Protein AF-A0A969F0J6-F1 (afdb_monomer_lite)

Secondary structure (DSSP, 8-state):
-HHHHHHHHHHHHHHHHHHHHHTTS--S---S--TT-SSTT-TTSBPTTT-PBPEEEEETTEEEEE-HHHHHTTBPPPPHHHHHHHGGGS--BGGGG-

Foldseek 3Di:
DVVVVVVVVVVVVVVVVQCVVQPPHDDPDDDPDDPPDQWVVQAQAAGPPHGQGWHKADDDPDIDIDDCCPPPVFFDDDHPVVCVVCPPNDDGGSVSPD

Sequence (98 aa):
ERLHRACIDTLEEWTARLRSAAGDAFPANVTAFHPQMGVHGKYRQPCPVCGAPVQRIVYAENEANYCARCQTGGRLLADRSLSRLLKDNWPKRLEDLE

Structure (mmCIF, N/CA/C/O backbone):
data_AF-A0A969F0J6-F1
#
_entry.id   AF-A0A969F0J6-F1
#
loop_
_atom_site.group_PDB
_atom_site.id
_atom_site.type_symbol
_atom_site.label_atom_id
_atom_site.label_alt_id
_atom_site.label_comp_id
_atom_site.label_asym_id
_atom_site.label_entity_id
_atom_site.label_seq_id
_atom_site.pdbx_PDB_ins_code
_atom_site.Cartn_x
_atom_site.Cartn_y
_atom_site.Cartn_z
_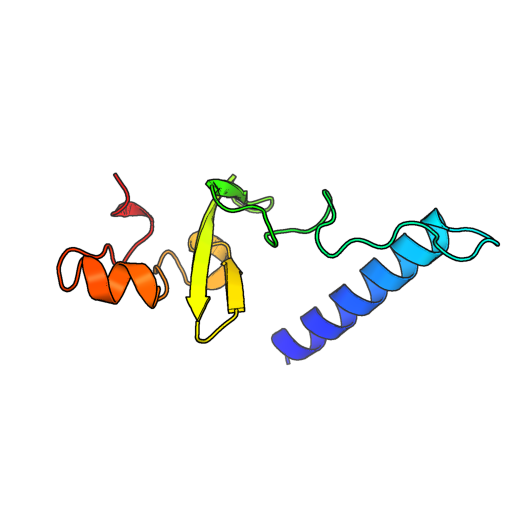atom_site.occupancy
_atom_site.B_iso_or_equiv
_atom_site.auth_seq_id
_atom_site.auth_comp_id
_atom_site.auth_asym_id
_atom_site.auth_atom_id
_atom_site.pdbx_PDB_model_num
ATOM 1 N N . GLU A 1 1 ? 6.894 -14.648 8.123 1.00 87.94 1 GLU A N 1
ATOM 2 C CA . GLU A 1 1 ? 7.185 -15.155 6.765 1.00 87.94 1 GL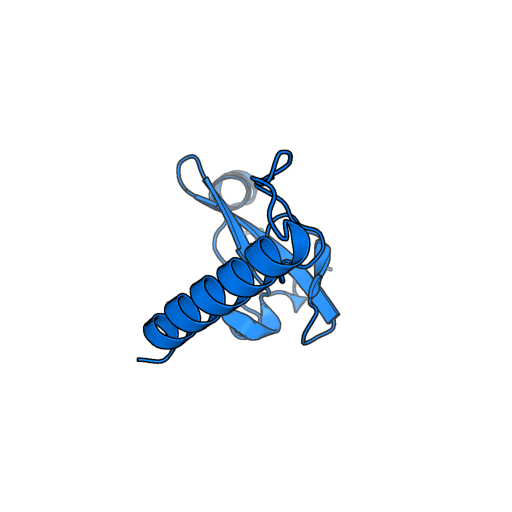U A CA 1
ATOM 3 C C . GLU A 1 1 ? 6.302 -14.552 5.669 1.00 87.94 1 GLU A C 1
ATOM 5 O O . GLU A 1 1 ? 6.850 -13.963 4.749 1.00 87.94 1 GLU A O 1
ATOM 10 N N . ARG A 1 2 ? 4.961 -14.584 5.782 1.00 95.88 2 ARG A N 1
ATOM 11 C CA . ARG A 1 2 ? 4.040 -14.085 4.732 1.00 95.88 2 ARG A CA 1
ATOM 12 C C . ARG A 1 2 ? 4.330 -12.663 4.221 1.00 95.88 2 ARG A C 1
ATOM 14 O O . ARG A 1 2 ? 4.359 -12.459 3.016 1.00 95.88 2 ARG A O 1
ATOM 21 N N . LEU A 1 3 ? 4.554 -11.693 5.117 1.00 96.19 3 LEU A N 1
ATOM 22 C CA . LEU A 1 3 ? 4.867 -10.309 4.718 1.00 96.19 3 LEU A CA 1
ATOM 23 C C . LEU A 1 3 ? 6.194 -10.225 3.954 1.00 96.19 3 LEU A C 1
ATOM 25 O O . LEU A 1 3 ? 6.253 -9.607 2.902 1.00 96.19 3 LEU A O 1
ATOM 29 N N . HIS A 1 4 ? 7.235 -10.881 4.468 1.00 97.88 4 HIS A N 1
ATOM 30 C CA . HIS A 1 4 ? 8.552 -10.912 3.836 1.00 97.88 4 HIS A CA 1
ATOM 31 C C . HIS A 1 4 ? 8.483 -11.492 2.418 1.00 97.88 4 HIS A C 1
ATOM 33 O O . HIS A 1 4 ? 8.989 -10.877 1.484 1.00 97.88 4 HIS A O 1
ATOM 39 N N . ARG A 1 5 ? 7.785 -12.624 2.244 1.00 98.3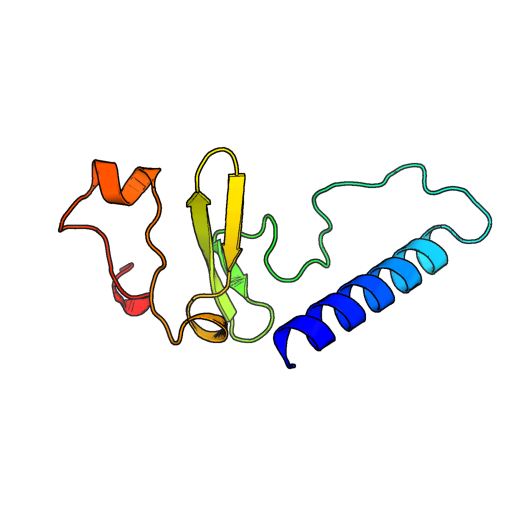8 5 ARG A N 1
ATOM 40 C CA . ARG A 1 5 ? 7.579 -13.226 0.923 1.00 98.38 5 ARG A CA 1
ATOM 41 C C . ARG A 1 5 ? 6.818 -12.288 -0.019 1.00 98.38 5 ARG A C 1
ATOM 43 O O . ARG A 1 5 ? 7.283 -12.067 -1.125 1.00 98.38 5 ARG A O 1
ATOM 50 N N . ALA A 1 6 ? 5.731 -11.666 0.444 1.00 96.81 6 ALA A N 1
ATOM 51 C CA . ALA A 1 6 ? 4.962 -10.721 -0.367 1.00 96.81 6 ALA A CA 1
ATOM 52 C C . ALA A 1 6 ? 5.787 -9.500 -0.816 1.00 96.81 6 ALA A C 1
ATOM 54 O O . ALA A 1 6 ? 5.615 -9.030 -1.940 1.00 96.81 6 ALA A O 1
ATOM 55 N N . CYS A 1 7 ? 6.690 -8.994 0.033 1.00 97.69 7 CYS A N 1
ATOM 56 C CA . CYS A 1 7 ? 7.610 -7.923 -0.351 1.00 97.69 7 CYS A CA 1
ATOM 57 C C . CYS A 1 7 ? 8.540 -8.363 -1.487 1.00 97.69 7 CYS A C 1
ATOM 59 O O . CYS A 1 7 ? 8.677 -7.631 -2.465 1.00 97.69 7 CYS A O 1
ATOM 61 N N . ILE A 1 8 ? 9.142 -9.552 -1.373 1.00 98.38 8 ILE A N 1
ATOM 62 C CA . ILE A 1 8 ? 10.015 -10.109 -2.416 1.00 98.38 8 ILE A CA 1
ATOM 63 C C . ILE A 1 8 ? 9.229 -10.299 -3.715 1.00 98.38 8 ILE A C 1
ATOM 65 O O . ILE A 1 8 ? 9.621 -9.737 -4.732 1.00 98.38 8 ILE A O 1
ATOM 69 N N . ASP A 1 9 ? 8.087 -10.989 -3.662 1.00 98.06 9 ASP A N 1
ATOM 70 C CA . ASP A 1 9 ? 7.255 -11.273 -4.839 1.00 98.06 9 ASP A CA 1
ATOM 71 C C . ASP A 1 9 ? 6.841 -9.986 -5.564 1.00 98.06 9 ASP A C 1
ATOM 73 O O . ASP A 1 9 ? 6.915 -9.899 -6.788 1.00 98.06 9 ASP A O 1
ATOM 77 N N . THR A 1 10 ? 6.455 -8.953 -4.808 1.00 96.75 10 THR A N 1
ATOM 78 C CA . THR A 1 10 ? 6.065 -7.657 -5.381 1.00 96.75 10 THR A CA 1
ATOM 79 C C . THR A 1 10 ? 7.249 -6.987 -6.079 1.00 96.75 10 THR A C 1
ATOM 81 O O . THR A 1 10 ? 7.108 -6.490 -7.195 1.00 96.75 10 THR A O 1
ATOM 84 N N . LEU A 1 11 ? 8.424 -6.959 -5.444 1.00 97.00 11 LEU A N 1
ATOM 85 C CA . LEU A 1 11 ? 9.617 -6.350 -6.036 1.00 97.00 11 LEU A CA 1
ATOM 86 C C . LEU A 1 11 ? 10.075 -7.106 -7.290 1.00 97.00 11 LEU A C 1
ATOM 88 O O . LEU A 1 11 ? 10.437 -6.469 -8.281 1.00 97.00 11 LEU A O 1
ATOM 92 N N . GLU A 1 12 ? 10.020 -8.437 -7.273 1.00 98.12 12 GLU A N 1
ATOM 93 C CA . GLU A 1 12 ? 10.345 -9.286 -8.421 1.00 98.12 12 GLU A CA 1
ATOM 94 C C . GLU A 1 12 ? 9.367 -9.061 -9.585 1.00 98.12 12 GLU A C 1
ATOM 96 O O . GLU A 1 12 ? 9.812 -8.781 -10.702 1.00 98.12 12 GLU A O 1
ATOM 101 N N . GLU A 1 13 ? 8.052 -9.090 -9.329 1.00 96.38 13 GLU A N 1
ATOM 102 C CA . GLU A 1 13 ? 7.014 -8.855 -10.344 1.00 96.38 13 GLU A CA 1
ATOM 103 C C . GLU A 1 13 ? 7.201 -7.493 -11.021 1.00 96.38 13 GLU A C 1
ATOM 105 O O . GLU A 1 13 ? 7.253 -7.397 -12.251 1.00 96.38 13 GLU A O 1
ATOM 110 N N . TRP A 1 14 ? 7.322 -6.425 -10.230 1.00 94.25 14 TRP A N 1
ATOM 111 C CA . TRP A 1 14 ? 7.418 -5.072 -10.774 1.00 94.25 14 TRP A CA 1
ATOM 112 C C . TRP A 1 14 ? 8.737 -4.829 -11.496 1.00 94.25 14 TRP A C 1
ATOM 114 O O . TRP A 1 14 ? 8.741 -4.174 -12.538 1.00 94.25 14 TRP A O 1
ATOM 124 N N . THR A 1 15 ? 9.838 -5.406 -11.012 1.00 93.50 15 THR A N 1
ATOM 125 C CA . THR A 1 15 ? 11.119 -5.355 -11.726 1.00 93.50 15 THR A CA 1
ATOM 126 C C . THR A 1 15 ? 11.005 -6.033 -13.089 1.00 93.50 15 THR A C 1
ATOM 128 O O . THR A 1 15 ? 11.419 -5.454 -14.095 1.00 93.50 15 THR A O 1
ATOM 131 N N . ALA A 1 16 ? 10.414 -7.230 -13.150 1.00 94.69 16 ALA A N 1
ATOM 132 C CA . ALA A 1 16 ? 10.221 -7.955 -14.402 1.00 94.69 16 ALA A CA 1
ATOM 133 C C . ALA A 1 16 ? 9.311 -7.185 -15.372 1.00 94.69 16 ALA A C 1
ATOM 135 O O . ALA A 1 16 ? 9.660 -7.003 -16.540 1.00 94.69 16 ALA A O 1
ATOM 136 N N . ARG A 1 17 ? 8.182 -6.664 -14.880 1.00 92.50 17 ARG A N 1
ATOM 137 C CA . ARG A 1 17 ? 7.234 -5.870 -15.671 1.00 92.50 17 ARG A CA 1
ATOM 138 C C . ARG A 1 17 ? 7.884 -4.616 -16.254 1.00 92.50 17 ARG A C 1
ATOM 140 O O . ARG A 1 17 ? 7.720 -4.351 -17.442 1.00 92.50 17 ARG A O 1
ATOM 147 N N . LEU A 1 18 ? 8.624 -3.857 -15.445 1.00 91.38 18 LEU A N 1
ATOM 148 C CA . LEU A 1 18 ? 9.271 -2.622 -15.896 1.00 91.38 18 LEU A CA 1
ATOM 149 C C . LEU A 1 18 ? 10.403 -2.897 -16.891 1.00 91.38 18 LEU A C 1
ATOM 151 O O . LEU A 1 18 ? 10.503 -2.190 -17.890 1.00 91.38 18 LEU A O 1
ATOM 155 N N . ARG A 1 19 ? 11.205 -3.950 -16.675 1.00 92.06 19 ARG A N 1
ATOM 156 C CA . ARG A 1 19 ? 12.220 -4.389 -17.648 1.00 92.06 19 ARG A CA 1
ATOM 157 C C . ARG A 1 19 ? 11.586 -4.781 -18.980 1.00 92.06 19 ARG A C 1
ATOM 159 O O . ARG A 1 19 ? 12.036 -4.324 -20.022 1.00 92.06 19 ARG A O 1
ATOM 166 N N . SER A 1 20 ? 10.511 -5.568 -18.946 1.00 92.62 20 SER A N 1
ATOM 167 C CA . SER A 1 20 ? 9.798 -5.966 -20.163 1.00 92.62 20 SER A CA 1
ATOM 168 C C . SER A 1 20 ? 9.193 -4.773 -20.904 1.00 92.62 20 SER A C 1
ATOM 170 O O . SER A 1 20 ? 9.199 -4.771 -22.129 1.00 92.62 20 SER A O 1
ATOM 172 N N . ALA A 1 21 ? 8.657 -3.784 -20.185 1.00 90.44 21 ALA A N 1
ATOM 173 C CA . ALA A 1 21 ? 8.076 -2.592 -20.797 1.00 90.44 21 ALA A CA 1
ATOM 174 C C . ALA A 1 21 ? 9.138 -1.663 -21.410 1.00 90.44 21 ALA A C 1
ATOM 176 O O . ALA A 1 21 ? 8.863 -1.001 -22.406 1.00 90.44 21 ALA A O 1
ATOM 177 N N . ALA A 1 22 ? 10.334 -1.605 -20.819 1.00 91.81 22 ALA A N 1
ATOM 178 C CA . ALA A 1 22 ? 11.433 -0.774 -21.302 1.00 91.81 22 ALA A CA 1
ATOM 179 C C . ALA A 1 22 ? 12.224 -1.418 -22.457 1.00 91.81 22 ALA A C 1
ATOM 181 O O . ALA A 1 22 ? 12.788 -0.702 -23.285 1.00 91.81 22 ALA A O 1
ATOM 182 N N . GLY A 1 23 ? 12.244 -2.754 -22.537 1.00 91.88 23 GLY A N 1
ATOM 183 C CA . GLY A 1 23 ? 13.035 -3.483 -23.528 1.00 91.88 23 GLY A CA 1
ATOM 184 C C . GLY A 1 23 ? 14.528 -3.194 -23.358 1.00 91.88 23 GLY A C 1
ATOM 185 O O . GLY A 1 23 ? 15.046 -3.245 -22.243 1.00 91.88 23 GLY A O 1
ATOM 186 N N . ASP A 1 24 ? 15.201 -2.851 -24.457 1.00 93.50 24 ASP A N 1
ATOM 187 C CA . ASP A 1 24 ? 16.630 -2.498 -24.461 1.00 93.50 24 ASP A CA 1
ATOM 188 C C . ASP A 1 24 ? 16.900 -1.040 -24.041 1.00 93.50 24 ASP A C 1
ATOM 190 O O . ASP A 1 24 ? 18.052 -0.629 -23.894 1.00 93.50 24 ASP A O 1
ATOM 194 N N . ALA A 1 25 ? 15.851 -0.231 -23.862 1.00 90.56 25 ALA A N 1
ATOM 195 C CA . ALA A 1 25 ? 15.976 1.171 -23.490 1.00 90.56 25 ALA A CA 1
ATOM 196 C C . ALA A 1 25 ? 15.984 1.365 -21.967 1.00 90.56 25 ALA A C 1
ATOM 198 O O . ALA A 1 25 ? 15.439 0.572 -21.199 1.00 90.56 25 ALA A O 1
ATOM 199 N N . PHE A 1 26 ? 16.550 2.486 -21.512 1.00 86.81 26 PHE A N 1
ATOM 200 C CA . PHE A 1 26 ? 16.368 2.918 -20.129 1.00 86.81 26 PHE A CA 1
ATOM 201 C C . PHE A 1 26 ? 14.958 3.518 -19.949 1.00 86.81 26 PHE A C 1
ATOM 203 O O . PHE A 1 26 ? 14.542 4.325 -20.788 1.00 86.81 26 PHE A O 1
ATOM 210 N N . PRO A 1 27 ? 14.206 3.179 -18.881 1.00 83.94 27 PRO A N 1
ATOM 211 C CA . PRO A 1 27 ? 12.849 3.684 -18.699 1.00 83.94 27 PRO A CA 1
ATOM 212 C C . PRO A 1 27 ? 12.842 5.208 -18.518 1.00 83.94 27 PRO A C 1
ATOM 214 O O . PRO A 1 27 ? 13.303 5.726 -17.504 1.00 83.94 27 PRO A O 1
ATOM 217 N N . ALA A 1 28 ? 12.279 5.932 -19.486 1.00 83.38 28 ALA A N 1
ATOM 218 C CA . ALA A 1 28 ? 12.198 7.393 -19.429 1.00 83.38 28 ALA A CA 1
ATOM 219 C C . ALA A 1 28 ? 11.081 7.903 -18.497 1.00 83.38 28 ALA A C 1
ATOM 221 O O . ALA A 1 28 ? 11.170 9.011 -17.979 1.00 83.38 28 ALA A O 1
ATOM 222 N N . ASN A 1 29 ? 10.039 7.095 -18.268 1.00 78.88 29 ASN A N 1
ATOM 223 C CA . ASN A 1 29 ? 8.850 7.481 -17.506 1.00 78.88 29 ASN A CA 1
ATOM 224 C C . ASN A 1 29 ? 8.585 6.484 -16.372 1.00 78.88 29 ASN A C 1
ATOM 226 O O . ASN A 1 29 ? 7.744 5.594 -16.493 1.00 78.88 29 ASN A O 1
ATOM 230 N N . VAL A 1 30 ? 9.309 6.635 -15.262 1.00 81.06 30 VAL A N 1
ATOM 231 C CA . VAL A 1 30 ? 9.014 5.927 -14.008 1.00 81.06 30 VAL A CA 1
ATOM 232 C C . VAL A 1 30 ? 8.194 6.856 -13.123 1.00 81.06 30 VAL A C 1
ATOM 234 O O . VAL A 1 30 ? 8.614 7.973 -12.834 1.00 81.06 30 VAL A O 1
ATOM 237 N N . THR A 1 31 ? 7.012 6.410 -12.703 1.00 85.31 31 THR A N 1
ATOM 238 C CA . THR A 1 31 ? 6.103 7.209 -11.872 1.00 85.31 31 THR A CA 1
ATOM 239 C C . THR A 1 31 ? 5.877 6.516 -10.530 1.00 85.31 31 THR A C 1
ATOM 241 O O . THR A 1 31 ? 5.910 5.288 -10.438 1.00 85.31 31 THR A O 1
ATOM 244 N N . ALA A 1 32 ? 5.606 7.306 -9.491 1.00 83.50 32 ALA A N 1
ATOM 245 C CA . ALA A 1 32 ? 5.217 6.786 -8.181 1.00 83.50 32 ALA A CA 1
ATOM 246 C C . ALA A 1 32 ? 3.832 6.101 -8.191 1.00 83.50 32 ALA A C 1
ATOM 248 O O . ALA A 1 32 ? 3.542 5.292 -7.316 1.00 83.50 32 ALA A O 1
ATOM 249 N N . PHE A 1 33 ? 2.988 6.381 -9.193 1.00 89.06 33 PHE A N 1
ATOM 250 C CA . PHE A 1 33 ? 1.616 5.885 -9.294 1.00 89.06 33 PHE A CA 1
ATOM 251 C C . PHE A 1 33 ? 1.398 5.138 -10.607 1.00 89.06 33 PHE A C 1
ATOM 253 O O . PHE A 1 33 ? 1.199 5.744 -11.663 1.00 89.06 33 PHE A O 1
ATOM 260 N N . HIS A 1 34 ? 1.383 3.808 -10.542 1.00 90.81 34 HIS A N 1
ATOM 261 C CA . HIS A 1 34 ? 1.139 2.988 -11.722 1.00 90.81 34 HIS A CA 1
ATOM 262 C C . HIS A 1 34 ? -0.305 2.454 -11.753 1.00 90.81 34 HIS A C 1
ATOM 264 O O . HIS A 1 34 ? -0.758 1.879 -10.759 1.00 90.81 34 HIS A O 1
ATOM 270 N N . PRO A 1 35 ? -1.029 2.530 -12.892 1.00 90.94 35 PRO A N 1
ATOM 271 C CA . PRO A 1 35 ? -2.420 2.065 -12.997 1.00 90.94 35 PRO A CA 1
ATOM 272 C C . PRO A 1 35 ? -2.640 0.602 -12.584 1.00 90.94 35 PRO A C 1
ATOM 274 O O . PRO A 1 35 ? -3.713 0.236 -12.107 1.00 90.94 35 PRO A O 1
ATOM 277 N N . GLN A 1 36 ? -1.615 -0.238 -12.739 1.00 91.75 36 GLN A N 1
ATOM 278 C CA . GLN A 1 36 ? -1.660 -1.667 -12.397 1.00 91.75 36 GLN A CA 1
ATOM 279 C C . GLN A 1 36 ? -1.338 -1.976 -10.921 1.00 91.75 36 GLN A C 1
ATOM 281 O O . GLN A 1 36 ? -1.431 -3.130 -10.518 1.00 91.75 36 GLN A O 1
ATOM 286 N N . MET A 1 37 ? -0.979 -0.986 -10.093 1.00 94.44 37 MET A N 1
ATOM 287 C CA . MET A 1 37 ? -0.801 -1.204 -8.649 1.00 94.44 37 MET A CA 1
ATOM 288 C C . MET A 1 37 ? -2.122 -1.593 -7.983 1.00 94.44 37 MET A C 1
ATOM 290 O O . MET A 1 37 ? -3.189 -1.146 -8.395 1.00 94.44 37 MET A O 1
ATOM 294 N N . GLY A 1 38 ? -2.067 -2.417 -6.936 1.00 95.94 38 GLY A N 1
ATOM 295 C CA . GLY A 1 38 ? -3.277 -2.946 -6.301 1.00 95.94 38 GLY A CA 1
ATOM 296 C C . GLY A 1 38 ? -4.127 -1.873 -5.615 1.00 95.94 38 GLY A C 1
ATOM 297 O O . GLY A 1 38 ? -5.313 -1.748 -5.908 1.00 95.94 38 GLY A O 1
ATOM 298 N N . VAL A 1 39 ? -3.520 -1.099 -4.707 1.00 97.81 39 VAL A N 1
ATOM 299 C CA . VAL A 1 39 ? -4.236 -0.114 -3.866 1.00 97.81 39 VAL A CA 1
ATOM 300 C C . VAL A 1 39 ? -3.568 1.263 -3.787 1.00 97.81 39 VAL A C 1
ATOM 302 O O . VAL A 1 39 ? -4.240 2.232 -3.444 1.00 97.81 39 VAL A O 1
ATOM 305 N N . HIS A 1 40 ? -2.272 1.380 -4.091 1.00 96.38 40 HIS A N 1
ATOM 306 C CA . HIS A 1 40 ? -1.538 2.645 -3.983 1.00 96.38 40 HIS A CA 1
ATOM 307 C C . HIS A 1 40 ? -2.104 3.706 -4.939 1.00 96.38 40 HIS A C 1
ATOM 309 O O . HIS A 1 40 ? -2.269 3.435 -6.127 1.00 96.38 40 HIS A O 1
ATOM 315 N N . GLY A 1 41 ? -2.449 4.887 -4.416 1.00 95.38 41 GLY A N 1
ATOM 316 C CA . GLY A 1 41 ? -3.105 5.963 -5.168 1.00 95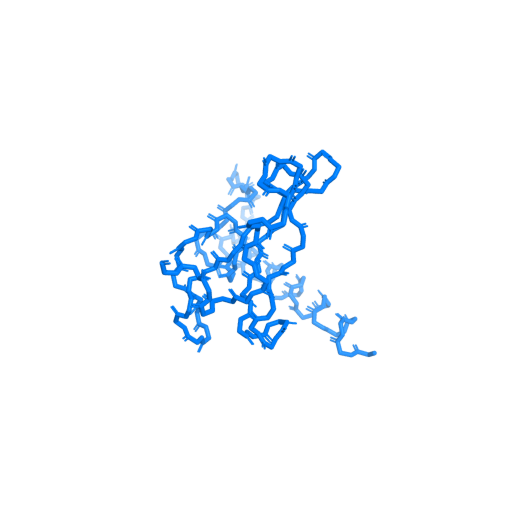.38 41 GLY A CA 1
ATOM 317 C C . GLY A 1 41 ? -4.565 5.689 -5.551 1.00 95.38 41 GLY A C 1
ATOM 318 O O . GLY A 1 41 ? -5.144 6.441 -6.330 1.00 95.38 41 GLY A O 1
ATOM 319 N N . LYS A 1 42 ? -5.186 4.623 -5.027 1.00 97.00 42 LYS A N 1
ATOM 320 C CA . LYS A 1 42 ? -6.517 4.153 -5.454 1.00 97.00 42 LYS A CA 1
ATOM 321 C C . LYS A 1 42 ? -7.620 4.373 -4.422 1.00 97.00 42 LYS A C 1
ATOM 323 O O . LYS A 1 42 ? -8.586 3.622 -4.395 1.00 97.00 42 LYS A O 1
ATOM 328 N N . TYR A 1 43 ? -7.504 5.382 -3.558 1.00 96.12 43 TYR A N 1
ATOM 329 C CA . TYR A 1 43 ? -8.539 5.679 -2.558 1.00 96.12 43 TYR A CA 1
ATOM 330 C C . TYR A 1 43 ? -9.936 5.789 -3.200 1.00 96.12 43 TYR A C 1
ATOM 332 O O . TYR A 1 43 ? -10.091 6.423 -4.242 1.00 96.12 43 TYR A O 1
ATOM 340 N N . ARG A 1 44 ? -10.939 5.150 -2.579 1.00 96.00 44 ARG A N 1
ATOM 341 C CA . ARG A 1 44 ? -12.333 4.988 -3.049 1.00 96.00 44 ARG A CA 1
ATOM 342 C C . ARG A 1 44 ? -12.538 4.166 -4.325 1.00 96.00 44 ARG A C 1
ATOM 344 O O . ARG A 1 44 ? -13.681 3.866 -4.652 1.00 96.00 44 ARG A O 1
ATOM 351 N N . GLN A 1 45 ? -11.482 3.751 -5.018 1.00 97.50 45 GLN A N 1
ATOM 352 C CA . GLN A 1 45 ? -11.609 2.820 -6.139 1.00 97.50 45 GLN A CA 1
ATOM 353 C C . GLN A 1 45 ? -11.864 1.393 -5.624 1.00 97.50 45 GLN A C 1
ATOM 355 O O . GLN A 1 45 ? -11.511 1.078 -4.480 1.00 97.50 45 GLN A O 1
ATOM 360 N N . PRO A 1 46 ? -12.465 0.512 -6.443 1.00 97.81 46 PRO A N 1
ATOM 361 C CA . PRO A 1 46 ? -12.707 -0.869 -6.050 1.00 97.81 46 PRO A CA 1
ATOM 362 C C . PRO A 1 46 ? -11.395 -1.630 -5.836 1.00 97.81 46 PRO A C 1
ATOM 364 O O . PRO A 1 46 ? -10.478 -1.586 -6.657 1.00 97.81 46 PRO A O 1
ATOM 367 N N . CYS A 1 47 ? -11.315 -2.372 -4.734 1.00 98.06 47 CYS A N 1
ATOM 368 C CA . CYS A 1 47 ? -10.234 -3.316 -4.492 1.00 98.06 47 CYS A CA 1
ATOM 369 C C . CYS A 1 47 ? -10.225 -4.399 -5.587 1.00 98.06 47 CYS A C 1
ATOM 371 O O . CYS A 1 47 ? -11.265 -5.021 -5.810 1.00 98.06 47 CYS A O 1
ATOM 373 N N . PRO A 1 48 ? -9.067 -4.717 -6.197 1.00 97.31 48 PRO A N 1
ATOM 374 C CA . PRO A 1 48 ? -8.993 -5.714 -7.269 1.00 97.31 48 PRO A CA 1
ATOM 375 C C . PRO A 1 48 ? -9.308 -7.148 -6.811 1.00 97.31 48 PRO A C 1
ATOM 377 O O . PRO A 1 48 ? -9.514 -8.015 -7.649 1.00 97.31 48 PRO A O 1
ATOM 380 N N . VAL A 1 49 ? -9.339 -7.409 -5.498 1.00 97.88 49 VAL A N 1
ATOM 381 C CA . VAL A 1 49 ? -9.622 -8.740 -4.933 1.00 97.88 49 VAL A CA 1
ATOM 382 C C . VAL A 1 49 ? -11.091 -8.894 -4.542 1.00 97.88 49 VAL A C 1
ATOM 384 O O . VAL A 1 49 ? -11.708 -9.902 -4.861 1.00 97.88 49 VAL A O 1
ATOM 387 N N . CYS A 1 50 ? -11.660 -7.918 -3.827 1.00 97.81 50 CYS A N 1
ATOM 388 C CA . CYS A 1 50 ? -12.989 -8.059 -3.214 1.00 97.81 50 CYS A CA 1
ATOM 389 C C . CYS A 1 50 ? -14.001 -6.976 -3.611 1.00 97.81 50 CYS A C 1
ATOM 391 O O . CYS A 1 50 ? -15.101 -6.954 -3.066 1.00 97.81 50 CYS A O 1
ATOM 393 N N . GLY A 1 51 ? -13.629 -6.034 -4.481 1.00 97.56 51 GLY A N 1
ATOM 394 C CA . GLY A 1 51 ? -14.494 -4.940 -4.938 1.00 97.56 51 GLY A CA 1
ATOM 395 C C . GLY A 1 51 ? -14.766 -3.831 -3.913 1.00 97.56 51 GLY A C 1
ATOM 396 O O . GLY A 1 51 ? -15.150 -2.735 -4.306 1.00 97.56 51 GLY A O 1
ATOM 397 N N . ALA A 1 52 ? -14.523 -4.061 -2.618 1.00 97.31 52 ALA A N 1
ATOM 398 C CA . ALA A 1 52 ? -14.725 -3.055 -1.576 1.00 97.31 52 ALA A CA 1
ATOM 399 C C . ALA A 1 52 ? -13.880 -1.786 -1.818 1.00 97.31 52 ALA A C 1
ATOM 401 O O . ALA A 1 52 ? -12.747 -1.907 -2.303 1.00 97.31 52 ALA A O 1
ATOM 402 N N . PRO A 1 53 ? -14.369 -0.588 -1.446 1.00 97.19 53 PRO A N 1
ATOM 403 C CA . PRO A 1 53 ? -13.645 0.653 -1.687 1.00 97.19 53 PRO A CA 1
ATOM 404 C C . PRO A 1 53 ? -12.333 0.672 -0.901 1.00 97.19 53 PRO A C 1
ATOM 406 O O . PRO A 1 53 ? -12.305 0.462 0.318 1.00 97.19 53 PRO A O 1
ATOM 409 N N . VAL A 1 54 ? -11.234 0.934 -1.604 1.00 97.94 54 VAL A N 1
ATOM 410 C CA . VAL A 1 54 ? -9.910 1.117 -1.005 1.00 97.94 54 VAL A CA 1
ATOM 411 C C . VAL A 1 54 ? -9.943 2.314 -0.062 1.00 97.94 54 VAL A C 1
ATOM 413 O O . VAL A 1 54 ? -10.449 3.383 -0.400 1.00 97.94 54 VAL A O 1
ATOM 416 N N . GLN A 1 55 ? -9.367 2.131 1.118 1.00 97.19 55 GLN A N 1
ATOM 417 C CA . GLN A 1 55 ? -9.277 3.124 2.177 1.00 97.19 55 GLN A CA 1
ATOM 418 C C . GLN A 1 55 ? -7.897 3.775 2.197 1.00 97.19 55 GLN A C 1
ATOM 420 O O . GLN A 1 55 ? -6.937 3.272 1.606 1.00 97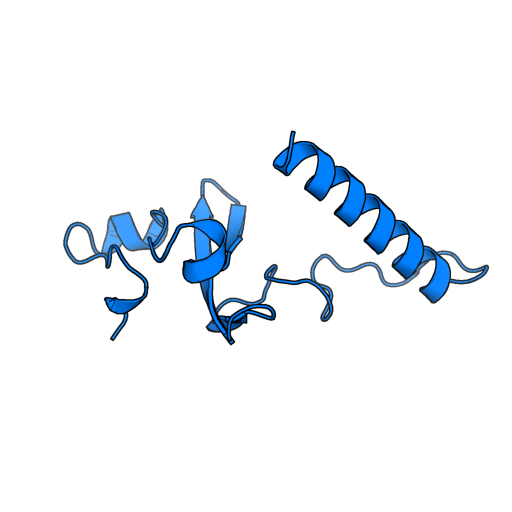.19 55 GLN A O 1
ATOM 425 N N . ARG A 1 56 ? -7.805 4.921 2.870 1.00 96.06 56 ARG A N 1
ATOM 426 C CA . ARG A 1 56 ? -6.572 5.692 3.017 1.00 96.06 56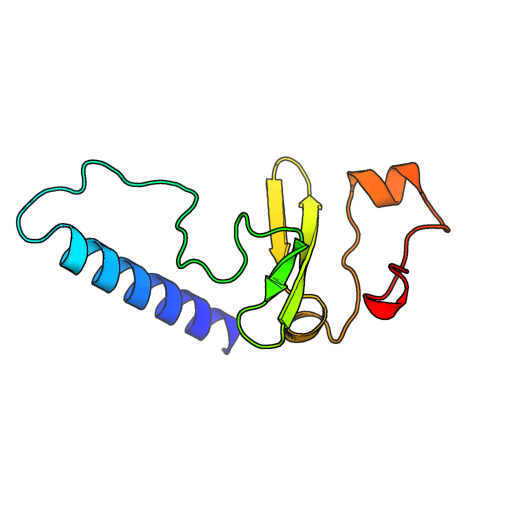 ARG A CA 1
ATOM 427 C C . ARG A 1 56 ? -6.393 6.125 4.463 1.00 96.06 56 ARG A C 1
ATOM 429 O O . ARG A 1 56 ? -7.370 6.499 5.102 1.00 96.06 56 ARG A O 1
ATOM 436 N N . ILE A 1 57 ? -5.150 6.103 4.931 1.00 94.94 57 ILE A N 1
ATOM 437 C CA . ILE A 1 57 ? -4.728 6.793 6.149 1.00 94.94 57 ILE A CA 1
ATOM 438 C C . ILE A 1 57 ? -3.569 7.743 5.858 1.00 94.94 57 ILE A C 1
ATOM 440 O O . ILE A 1 57 ? -2.730 7.464 5.002 1.00 94.94 57 ILE A O 1
ATOM 444 N N . VAL A 1 58 ? -3.493 8.822 6.623 1.00 93.06 58 VAL A N 1
ATOM 445 C CA . VAL A 1 58 ? -2.316 9.672 6.778 1.00 93.06 58 VAL A CA 1
ATOM 446 C C . VAL A 1 58 ? -1.636 9.316 8.094 1.00 93.06 58 VAL A C 1
ATOM 448 O O . VAL A 1 58 ? -2.269 9.298 9.155 1.00 93.06 58 VAL A O 1
ATOM 451 N N . TYR A 1 59 ? -0.332 9.063 8.035 1.00 85.56 59 TYR A N 1
ATOM 452 C CA . TYR A 1 59 ? 0.515 8.803 9.192 1.00 85.56 59 TYR A CA 1
ATOM 453 C C . TYR A 1 59 ? 1.806 9.612 9.059 1.00 85.56 59 TYR A C 1
ATOM 455 O O . TYR A 1 59 ? 2.458 9.598 8.021 1.00 85.56 59 TYR A O 1
ATOM 463 N N . ALA A 1 60 ? 2.187 10.333 10.117 1.00 86.12 60 ALA A N 1
ATOM 464 C CA . ALA A 1 60 ? 3.294 11.291 10.055 1.00 86.12 60 ALA A CA 1
ATOM 465 C C . ALA A 1 60 ? 3.162 12.241 8.841 1.00 86.12 60 ALA A C 1
ATOM 467 O O . ALA A 1 60 ? 2.199 13.007 8.797 1.00 86.12 60 ALA A O 1
ATOM 468 N N . GLU A 1 61 ? 4.111 12.178 7.909 1.00 87.31 61 GLU A N 1
ATOM 469 C CA . GLU A 1 61 ? 4.188 12.935 6.651 1.00 87.31 61 GLU A CA 1
ATOM 470 C C . GLU A 1 61 ? 3.818 12.102 5.407 1.00 87.31 61 GLU A C 1
ATOM 472 O O . GLU A 1 61 ? 3.910 12.591 4.286 1.00 87.31 61 GLU A O 1
ATOM 477 N N . ASN A 1 62 ? 3.383 10.853 5.598 1.00 89.31 62 ASN A N 1
ATOM 478 C CA . ASN A 1 62 ? 3.098 9.894 4.534 1.00 89.31 62 ASN A CA 1
ATOM 479 C C . ASN A 1 62 ? 1.615 9.503 4.494 1.00 89.31 62 ASN A C 1
ATOM 481 O O . ASN A 1 62 ? 0.872 9.643 5.471 1.00 89.31 62 ASN A O 1
ATOM 485 N N . GLU A 1 63 ? 1.197 8.936 3.365 1.00 93.06 63 GLU A N 1
ATOM 486 C CA . GLU A 1 63 ? -0.102 8.283 3.218 1.00 93.06 63 GLU A CA 1
ATOM 487 C C . GLU A 1 63 ? 0.050 6.800 2.870 1.00 93.06 63 GLU A C 1
ATOM 489 O O . GLU A 1 63 ? 1.006 6.384 2.217 1.00 93.06 63 GLU A O 1
ATOM 494 N N . ALA A 1 64 ? -0.912 5.991 3.309 1.00 95.62 64 ALA A N 1
ATOM 495 C CA . ALA A 1 64 ? -1.011 4.585 2.945 1.00 95.62 64 ALA A CA 1
ATOM 496 C C . ALA A 1 64 ? -2.423 4.259 2.463 1.00 95.62 64 ALA A C 1
ATOM 498 O O . ALA A 1 64 ? -3.416 4.654 3.079 1.00 95.62 64 ALA A O 1
ATOM 499 N N . ASN A 1 65 ? -2.510 3.485 1.382 1.00 97.50 65 ASN A N 1
ATOM 500 C CA . ASN A 1 65 ? -3.760 2.925 0.889 1.00 97.50 65 ASN A CA 1
ATOM 501 C C . ASN A 1 65 ? -3.844 1.437 1.211 1.00 97.50 65 ASN A C 1
ATOM 503 O O . ASN A 1 65 ? -2.843 0.723 1.157 1.00 97.50 65 ASN A O 1
ATOM 507 N N . TYR A 1 66 ? -5.045 0.964 1.523 1.00 97.88 66 TYR A N 1
ATOM 508 C CA . TYR A 1 66 ? -5.279 -0.427 1.889 1.00 97.88 66 TYR A CA 1
ATOM 509 C C . TYR A 1 66 ? -6.730 -0.826 1.625 1.00 97.88 66 TYR A C 1
ATOM 511 O O . TYR A 1 66 ? -7.633 0.008 1.601 1.00 97.88 66 TYR A O 1
ATOM 519 N N . CYS A 1 67 ? -6.982 -2.118 1.454 1.00 98.19 67 CYS A N 1
ATOM 520 C CA . CYS A 1 67 ? -8.334 -2.658 1.474 1.00 98.19 67 CYS A CA 1
ATOM 521 C C . CYS A 1 67 ? -8.695 -3.091 2.900 1.00 98.19 67 CYS A C 1
ATOM 523 O O . CYS A 1 67 ? -8.134 -4.066 3.405 1.00 98.19 67 CYS A O 1
ATOM 525 N N . ALA A 1 68 ? -9.668 -2.424 3.529 1.00 97.81 68 ALA A N 1
ATOM 526 C CA . ALA A 1 68 ? -10.092 -2.766 4.888 1.00 97.81 68 ALA A CA 1
ATOM 527 C C . ALA A 1 68 ? -10.613 -4.212 4.990 1.00 97.81 68 ALA A C 1
ATOM 529 O O . ALA A 1 68 ? -10.278 -4.940 5.921 1.00 97.81 68 ALA A O 1
ATOM 530 N N . ARG A 1 69 ? -11.365 -4.692 3.992 1.00 97.44 69 ARG A N 1
ATOM 531 C CA . ARG A 1 69 ? -11.880 -6.069 3.992 1.00 97.44 69 ARG A CA 1
ATOM 532 C C . ARG A 1 69 ? -10.761 -7.113 3.914 1.00 97.44 69 ARG A C 1
ATOM 534 O O . ARG A 1 69 ? -10.735 -8.028 4.728 1.00 97.44 69 ARG A O 1
ATOM 541 N N . CYS A 1 70 ? -9.824 -6.958 2.978 1.00 97.81 70 CYS A N 1
ATOM 542 C CA . CYS A 1 70 ? -8.772 -7.954 2.746 1.00 97.81 70 CYS A CA 1
ATOM 543 C C . CYS A 1 70 ? -7.644 -7.906 3.786 1.00 97.81 70 CYS A C 1
ATOM 545 O O . CYS A 1 70 ? -7.077 -8.943 4.113 1.00 97.81 70 CYS A O 1
ATOM 547 N N . GLN A 1 71 ? -7.277 -6.717 4.275 1.00 97.25 71 GLN A N 1
ATOM 548 C CA . GLN A 1 71 ? -6.053 -6.538 5.069 1.00 97.25 71 GLN A CA 1
ATOM 549 C C . GLN A 1 71 ? -6.312 -6.428 6.572 1.00 97.25 71 GLN A C 1
ATOM 551 O O . GLN A 1 71 ? -5.420 -6.733 7.361 1.00 97.25 71 GLN A O 1
ATOM 556 N N . THR A 1 72 ? -7.508 -5.998 6.978 1.00 96.81 72 THR A N 1
ATOM 557 C CA . THR A 1 72 ? -7.828 -5.708 8.386 1.00 96.81 72 THR A CA 1
ATOM 558 C C . THR A 1 72 ? -9.164 -6.308 8.833 1.00 96.81 72 THR A C 1
ATOM 560 O O . THR A 1 72 ? -9.683 -5.934 9.885 1.00 96.81 72 THR A O 1
ATOM 563 N N . GLY A 1 73 ? -9.743 -7.236 8.060 1.00 96.19 73 GLY A N 1
ATOM 564 C CA . GLY A 1 73 ? -10.999 -7.909 8.415 1.00 96.19 73 GLY A CA 1
ATOM 565 C C . GLY A 1 73 ? -12.194 -6.955 8.538 1.00 96.19 73 GLY A C 1
ATOM 566 O O . GLY A 1 73 ? -13.079 -7.166 9.365 1.00 96.19 73 GLY A O 1
ATOM 567 N N . GLY A 1 74 ? -12.183 -5.868 7.766 1.00 96.44 74 GLY A N 1
ATOM 568 C CA . GLY A 1 74 ? -13.202 -4.817 7.771 1.00 96.44 74 GLY A CA 1
ATOM 569 C C . GLY A 1 74 ? -12.915 -3.658 8.726 1.00 96.44 74 GLY A C 1
ATOM 570 O O . GLY A 1 74 ? -13.607 -2.650 8.658 1.00 96.44 74 GLY A O 1
ATOM 571 N N . ARG A 1 75 ? -11.890 -3.732 9.585 1.00 96.25 75 ARG A N 1
ATOM 572 C CA . ARG A 1 75 ? -11.551 -2.633 10.505 1.00 96.25 75 ARG A CA 1
ATOM 573 C C . ARG A 1 75 ? -10.919 -1.451 9.766 1.00 96.25 75 ARG A C 1
ATOM 575 O O . ARG A 1 75 ? -9.950 -1.634 9.028 1.00 96.25 75 ARG A O 1
ATOM 582 N N . LEU A 1 76 ? -11.385 -0.236 10.037 1.00 94.62 76 LEU A N 1
ATOM 583 C CA . LEU A 1 76 ? -10.717 0.983 9.587 1.00 94.62 76 LEU A CA 1
ATOM 584 C C . LEU A 1 76 ? -9.521 1.297 10.493 1.00 94.62 76 LEU A C 1
ATOM 586 O O . LEU A 1 76 ? -9.613 1.284 11.723 1.00 94.62 76 LEU A O 1
ATOM 590 N N . LEU A 1 77 ? -8.374 1.550 9.870 1.00 93.69 77 LEU A N 1
ATOM 591 C CA . LEU A 1 77 ? -7.181 2.051 10.542 1.00 93.69 77 LEU A CA 1
ATOM 592 C C . LEU A 1 77 ? -7.391 3.513 10.956 1.00 93.69 77 LEU A C 1
ATOM 594 O O . LEU A 1 77 ? -8.099 4.263 10.285 1.00 93.69 77 LEU A O 1
ATOM 598 N N . ALA A 1 78 ? -6.773 3.908 12.069 1.00 90.19 78 ALA A N 1
ATOM 599 C CA . ALA A 1 78 ? -6.854 5.277 12.560 1.00 90.19 78 ALA A CA 1
ATOM 600 C C . ALA A 1 78 ? -6.145 6.226 11.585 1.00 90.19 78 ALA A C 1
ATOM 602 O O . ALA A 1 78 ? -4.946 6.092 11.335 1.00 90.19 78 ALA A O 1
ATOM 603 N N . ASP A 1 79 ? -6.892 7.183 11.047 1.00 88.19 79 ASP A N 1
ATOM 604 C CA . ASP A 1 79 ? -6.358 8.238 10.198 1.00 88.19 79 ASP A CA 1
ATOM 605 C C . ASP A 1 79 ? -5.982 9.439 11.068 1.00 88.19 79 ASP A C 1
ATOM 607 O O . ASP A 1 79 ? -6.835 10.006 11.751 1.00 88.19 79 ASP A O 1
ATOM 611 N N . ARG A 1 80 ? -4.714 9.868 11.053 1.00 85.06 80 ARG A N 1
ATOM 612 C CA . ARG A 1 80 ? -4.253 10.942 11.949 1.00 85.06 80 ARG A CA 1
ATOM 613 C C . ARG A 1 80 ? -5.032 12.250 11.757 1.00 85.06 80 ARG A C 1
ATOM 615 O O . ARG A 1 80 ? -5.206 12.998 12.721 1.00 85.06 80 ARG A O 1
ATOM 622 N N . SER A 1 81 ? -5.473 12.547 10.534 1.00 81.50 81 SER A N 1
ATOM 623 C CA . SER A 1 81 ? -6.181 13.789 10.217 1.00 81.50 81 SER A CA 1
ATOM 624 C C . SER A 1 81 ? -7.644 13.743 10.667 1.00 81.50 81 SER A C 1
ATOM 626 O O . SER A 1 81 ? -8.096 14.631 11.394 1.00 81.50 81 SER A O 1
ATOM 628 N N . LEU A 1 82 ? -8.351 12.669 10.323 1.00 80.69 82 LEU A N 1
ATOM 629 C CA . LEU A 1 82 ? -9.776 12.490 10.547 1.00 80.69 82 LEU A CA 1
ATOM 630 C C . LEU A 1 82 ? -10.079 12.022 11.967 1.00 80.69 82 LEU A C 1
ATOM 632 O O . LEU A 1 82 ? -11.020 12.534 12.560 1.00 80.69 82 LEU A O 1
ATOM 636 N N . SER A 1 83 ? -9.259 11.160 12.577 1.00 81.31 83 SER A N 1
ATOM 637 C CA . SER A 1 83 ? -9.435 10.796 13.990 1.00 81.31 83 SER A CA 1
ATOM 638 C C . SER A 1 83 ? -9.274 12.008 14.915 1.00 81.31 83 SER A C 1
ATOM 640 O O . SER A 1 83 ? -9.968 12.105 15.923 1.00 81.31 83 SER A O 1
ATOM 642 N N . ARG A 1 84 ? -8.420 12.982 14.562 1.00 81.06 84 ARG A N 1
ATOM 643 C CA . ARG A 1 84 ? -8.296 14.241 15.318 1.00 81.06 84 ARG A CA 1
ATOM 644 C C . ARG A 1 84 ? -9.510 15.156 15.134 1.00 81.06 84 ARG A C 1
ATOM 646 O O . ARG A 1 84 ? -9.903 15.826 16.086 1.00 81.06 84 ARG A O 1
ATOM 653 N N . LEU A 1 85 ? -10.072 15.199 13.926 1.00 85.50 85 LEU A N 1
ATOM 654 C CA . LEU A 1 85 ? -11.220 16.044 13.596 1.00 85.50 85 LEU A CA 1
ATOM 655 C C . LEU A 1 85 ? -12.534 15.481 14.157 1.00 85.50 85 LEU A C 1
ATOM 657 O O . LEU A 1 85 ? -13.312 16.219 14.753 1.00 85.50 85 LEU A O 1
ATOM 661 N N . LEU A 1 86 ? -12.767 14.182 13.973 1.00 85.94 86 LEU A N 1
ATOM 662 C CA . LEU A 1 86 ? -14.046 13.518 14.233 1.00 85.94 86 LEU A CA 1
ATOM 663 C C . LEU A 1 86 ? -14.107 12.831 15.604 1.00 85.94 86 LEU A C 1
ATOM 665 O O . LEU A 1 86 ? -15.205 12.596 16.104 1.00 85.94 86 LEU A O 1
ATOM 669 N N . LYS A 1 87 ? -12.957 12.575 16.246 1.00 84.31 87 LYS A N 1
ATOM 670 C CA . LYS A 1 87 ? -12.857 11.957 17.579 1.00 84.31 87 LYS A CA 1
ATOM 671 C C . LYS A 1 87 ? -13.708 10.680 17.665 1.00 84.31 87 LYS A C 1
ATOM 673 O O . LYS A 1 87 ? -13.494 9.758 16.882 1.00 84.31 87 LYS A O 1
ATOM 678 N N . ASP A 1 88 ? -14.676 10.640 18.578 1.00 84.94 88 ASP A N 1
ATOM 679 C CA . ASP A 1 88 ? -15.538 9.482 18.828 1.00 84.94 88 ASP A CA 1
ATOM 680 C C . ASP A 1 88 ? -16.517 9.190 17.682 1.00 84.94 88 ASP A C 1
ATOM 682 O O . ASP A 1 88 ? -16.993 8.064 17.568 1.00 84.94 88 ASP A O 1
ATOM 686 N N . ASN A 1 89 ? -16.763 10.162 16.796 1.00 84.88 89 ASN A N 1
ATOM 687 C CA . ASN A 1 89 ? -17.605 9.986 15.610 1.00 84.88 89 ASN A CA 1
ATOM 688 C C . ASN A 1 89 ? -16.852 9.338 14.434 1.00 84.88 89 ASN A C 1
ATOM 690 O O . ASN A 1 89 ? -17.407 9.216 13.345 1.00 84.88 89 ASN A O 1
ATOM 694 N N . TRP A 1 90 ? -15.576 8.969 14.603 1.00 85.81 90 TRP A N 1
ATOM 695 C CA . TRP A 1 90 ? -14.829 8.284 13.552 1.00 85.81 90 TRP A CA 1
ATOM 696 C C . TRP A 1 90 ? -15.304 6.824 13.406 1.00 85.81 90 TRP A C 1
ATOM 698 O O . TRP A 1 90 ? -15.233 6.072 14.386 1.00 85.81 90 TRP A O 1
ATOM 708 N N . PRO A 1 91 ? -15.737 6.390 12.205 1.00 89.81 91 PRO A N 1
ATOM 709 C CA . PRO A 1 91 ? -16.166 5.016 11.967 1.00 89.81 91 PRO A CA 1
ATOM 710 C C . PRO A 1 91 ? -15.030 4.027 12.238 1.00 89.81 91 PRO A C 1
ATOM 712 O O . PRO A 1 91 ? -13.857 4.278 11.944 1.00 89.81 91 PRO A O 1
ATOM 715 N N . LYS A 1 92 ? -15.374 2.872 12.815 1.00 91.38 92 LYS A N 1
ATOM 716 C CA . LYS A 1 92 ? -14.391 1.849 13.215 1.00 91.38 92 LYS A CA 1
ATOM 717 C C . LYS A 1 92 ? -14.321 0.708 12.214 1.00 91.38 92 LYS A C 1
ATOM 719 O O . LYS A 1 92 ? -13.301 0.009 12.157 1.00 91.38 92 LYS A O 1
ATOM 724 N N . ARG A 1 93 ? -15.376 0.512 11.429 1.00 94.69 93 ARG A N 1
ATOM 725 C CA . ARG A 1 93 ? -15.486 -0.535 10.423 1.00 94.69 93 ARG A CA 1
ATOM 726 C C . ARG A 1 93 ? -15.890 0.032 9.074 1.00 94.69 93 ARG A C 1
ATOM 728 O O . ARG A 1 93 ? -16.463 1.108 8.975 1.00 94.69 93 ARG A O 1
ATOM 735 N N . LEU A 1 94 ? -15.569 -0.721 8.030 1.00 93.06 94 LEU A N 1
ATOM 736 C CA . LEU A 1 94 ? -15.915 -0.395 6.653 1.00 93.06 94 LEU A CA 1
ATOM 737 C C . LEU A 1 94 ? -17.433 -0.298 6.455 1.00 93.06 94 LEU A C 1
ATOM 739 O O . LEU A 1 94 ? -17.881 0.513 5.657 1.00 93.06 94 LEU A O 1
ATOM 743 N N . GLU A 1 95 ? -18.192 -1.120 7.177 1.00 92.00 95 GLU A N 1
ATOM 744 C CA . GLU A 1 95 ? -19.656 -1.124 7.150 1.00 92.00 95 GLU A CA 1
ATOM 745 C C . GLU A 1 95 ? -20.264 0.151 7.762 1.00 92.00 95 GLU A C 1
ATOM 747 O O . GLU A 1 95 ? -21.381 0.510 7.422 1.00 92.00 95 GLU A O 1
ATOM 752 N N . ASP A 1 96 ? -19.518 0.862 8.616 1.00 90.50 96 ASP A N 1
ATOM 753 C CA . ASP A 1 96 ? -19.983 2.074 9.305 1.00 90.50 96 ASP A CA 1
ATOM 754 C C . ASP A 1 96 ? -19.827 3.347 8.443 1.00 90.50 96 ASP A C 1
ATOM 756 O O . ASP A 1 96 ? -20.039 4.452 8.936 1.00 90.50 96 ASP A O 1
ATOM 760 N N . LEU A 1 97 ? -19.352 3.228 7.197 1.00 81.00 97 LEU A N 1
ATOM 761 C CA . LEU A 1 97 ? -19.080 4.366 6.304 1.00 81.00 97 LEU A CA 1
ATOM 762 C C . LEU A 1 97 ? -20.312 4.848 5.510 1.00 81.00 97 LEU A C 1
ATOM 764 O O . LEU A 1 97 ? -20.141 5.657 4.595 1.00 81.00 97 LEU A O 1
ATOM 768 N N . GLU A 1 98 ? -21.507 4.351 5.840 1.00 64.50 98 GLU A N 1
ATOM 769 C CA . GLU A 1 98 ? -22.796 4.762 5.254 1.00 64.50 98 GLU A CA 1
ATOM 770 C C . GLU A 1 98 ? -23.319 6.093 5.814 1.00 64.50 98 GLU A C 1
ATOM 772 O O . GLU A 1 98 ? -23.301 6.286 7.052 1.00 64.50 98 GLU A O 1
#

Radius of gyration: 16.44 Å; chains: 1; bounding box: 39×31×43 Å

pLDDT: mean 92.12, std 6.08, range [64.5, 98.38]